Protein AF-A0A7K0CMA0-F1 (afdb_monomer_lite)

pLDDT: mean 78.62, std 13.95, range [35.88, 91.56]

Radius of gyration: 14.42 Å; chains: 1; bounding box: 30×35×42 Å

Foldseek 3Di:
DDDPPDDFPQCVVVPQPKFQAKKFFDDADPVFRKTKIKTADDDPDRPKIKIKIFGAWQDKDDPDRMFRMKTKHFDDPDPVVCVVGVDDPVCPVQWTWIWIDGPNDIMIIIGRTIGMDIDD

Sequence (120 aa):
MPVLNDGAESARSLLPLLVERPIRLWEYHVSHRTLVMRGRSGDDDPSAYVEVVFTDVLGMKLRSYSYSSLEIREANTGTEMADFVPVPERHRERYLNLVVSGDGAEGFVVCANVHLREGR

Secondary structure (DSSP, 8-state):
----------GGGGPSEEE-S-EEEEEEETTTTEEEEEEE--SS-SS-EEEEEEES--EEE-S-SEESSEEEEEPPS-HHHHHHS---HHHHTT-EEEEEEETTEEEEEEESEEEEEEE-

Organism: NCBI:txid2585196

Structure (mmCIF, N/CA/C/O backbone):
data_AF-A0A7K0CMA0-F1
#
_entry.id   AF-A0A7K0CMA0-F1
#
loop_
_atom_site.group_PDB
_atom_site.id
_atom_site.type_symbol
_atom_site.label_atom_id
_atom_site.label_alt_id
_atom_site.label_comp_id
_atom_site.label_asym_id
_atom_site.label_entity_id
_atom_site.label_seq_id
_atom_site.pdbx_PDB_ins_code
_atom_site.Cartn_x
_atom_site.Cartn_y
_atom_site.Cartn_z
_atom_site.occupancy
_atom_site.B_iso_or_equiv
_atom_site.auth_seq_id
_atom_site.auth_comp_id
_atom_site.auth_asym_id
_atom_site.auth_atom_id
_atom_site.pdbx_PDB_model_num
ATOM 1 N N . MET A 1 1 ? -14.260 -23.098 -9.554 1.00 38.62 1 MET A N 1
ATOM 2 C CA . MET A 1 1 ? -13.222 -23.194 -8.510 1.00 38.62 1 MET A CA 1
ATOM 3 C C . MET A 1 1 ? -11.868 -23.327 -9.194 1.00 38.62 1 MET A C 1
ATOM 5 O O . MET A 1 1 ? -11.563 -24.430 -9.629 1.00 38.62 1 MET A O 1
ATOM 9 N N . PRO A 1 2 ? -11.079 -22.256 -9.365 1.00 40.28 2 PRO A N 1
ATOM 10 C CA . PRO A 1 2 ? -9.649 -22.391 -9.577 1.00 40.28 2 PRO A CA 1
ATOM 11 C C . PRO A 1 2 ? -8.921 -22.232 -8.239 1.00 40.28 2 PRO A C 1
ATOM 13 O O . PRO A 1 2 ? -9.156 -21.289 -7.485 1.00 40.28 2 PRO A O 1
ATOM 16 N N . VAL A 1 3 ? -8.073 -23.209 -7.947 1.00 44.09 3 VAL A N 1
ATOM 17 C CA . VAL A 1 3 ? -7.139 -23.228 -6.825 1.00 44.09 3 VAL A CA 1
ATOM 18 C C . VAL A 1 3 ? -5.955 -22.347 -7.222 1.00 44.09 3 VAL A C 1
ATOM 20 O O . VAL A 1 3 ? -5.194 -22.722 -8.107 1.00 44.09 3 VAL A O 1
ATOM 23 N N . LEU A 1 4 ? -5.815 -21.173 -6.603 1.00 35.88 4 LEU A N 1
ATOM 24 C CA . LEU A 1 4 ? -4.584 -20.381 -6.657 1.00 35.88 4 LEU A CA 1
ATOM 25 C C . LEU A 1 4 ? -3.766 -20.734 -5.416 1.00 35.88 4 LEU A C 1
ATOM 27 O O . LEU A 1 4 ? -3.883 -20.094 -4.376 1.00 35.88 4 LEU A O 1
ATOM 31 N N . ASN A 1 5 ? -3.006 -21.820 -5.523 1.00 44.25 5 ASN A N 1
ATOM 32 C CA . ASN A 1 5 ? -1.912 -22.113 -4.612 1.00 44.25 5 ASN A CA 1
ATOM 33 C C . ASN A 1 5 ? -0.625 -21.729 -5.345 1.00 44.25 5 ASN A C 1
ATOM 35 O O . ASN A 1 5 ? -0.031 -22.561 -6.022 1.00 44.25 5 ASN A O 1
ATOM 39 N N . ASP A 1 6 ? -0.267 -20.454 -5.262 1.00 42.09 6 ASP A N 1
ATOM 40 C CA . ASP A 1 6 ? 1.002 -19.910 -5.741 1.00 42.09 6 ASP A CA 1
ATOM 41 C C . ASP A 1 6 ? 1.634 -19.192 -4.547 1.00 42.09 6 ASP A C 1
ATOM 43 O O . ASP A 1 6 ? 0.909 -18.552 -3.784 1.00 42.09 6 ASP A O 1
ATOM 47 N N . GLY A 1 7 ? 2.924 -19.424 -4.308 1.00 39.91 7 GLY A N 1
ATOM 48 C CA . GLY A 1 7 ? 3.641 -19.210 -3.047 1.00 39.91 7 GLY A CA 1
ATOM 49 C C . GLY A 1 7 ? 3.549 -17.805 -2.454 1.00 39.91 7 GLY A C 1
ATOM 50 O O . GLY A 1 7 ? 4.516 -17.054 -2.475 1.00 39.91 7 GLY A O 1
ATOM 51 N N . ALA A 1 8 ? 2.413 -17.472 -1.847 1.00 46.25 8 ALA A N 1
ATOM 52 C CA . ALA A 1 8 ? 2.253 -16.304 -1.007 1.00 46.25 8 ALA A CA 1
ATOM 53 C C . ALA A 1 8 ? 2.994 -16.565 0.310 1.00 46.25 8 ALA A C 1
ATOM 55 O O . ALA A 1 8 ? 2.381 -16.900 1.325 1.00 46.25 8 ALA A O 1
ATOM 56 N N . GLU A 1 9 ? 4.325 -16.439 0.301 1.00 49.72 9 GLU A N 1
ATOM 57 C CA . GLU A 1 9 ? 5.045 -16.124 1.531 1.00 49.72 9 GLU A CA 1
ATOM 58 C C . GLU A 1 9 ? 4.297 -14.952 2.170 1.00 49.72 9 GLU A C 1
ATOM 60 O O . GLU A 1 9 ? 4.108 -13.914 1.531 1.00 49.72 9 GLU A O 1
ATOM 65 N N . SER A 1 10 ? 3.761 -15.144 3.382 1.00 54.31 10 SER A N 1
ATOM 66 C CA . SER A 1 10 ? 3.091 -14.067 4.111 1.00 54.31 10 SER A CA 1
ATOM 67 C C . SER A 1 10 ? 4.051 -12.889 4.145 1.00 54.31 10 SER A C 1
ATOM 69 O O . SER A 1 10 ? 5.061 -12.947 4.840 1.00 54.31 10 SER A O 1
ATOM 71 N N . ALA A 1 11 ? 3.773 -11.826 3.388 1.00 59.12 11 ALA A N 1
ATOM 72 C CA . ALA A 1 11 ? 4.790 -10.814 3.125 1.00 59.12 11 ALA A CA 1
ATOM 73 C C . ALA A 1 11 ? 5.089 -9.933 4.328 1.00 59.12 11 ALA A C 1
ATOM 75 O O . ALA A 1 11 ? 5.917 -9.043 4.228 1.00 59.12 11 ALA A O 1
ATOM 76 N N . ARG A 1 12 ? 4.499 -10.238 5.486 1.00 63.19 12 ARG A N 1
ATOM 77 C CA . ARG A 1 12 ? 5.043 -9.844 6.780 1.00 63.19 12 ARG A CA 1
ATOM 78 C C . ARG A 1 12 ? 6.530 -10.210 6.912 1.00 63.19 12 ARG A C 1
ATOM 80 O O . ARG A 1 12 ? 7.296 -9.419 7.440 1.00 63.19 12 ARG A O 1
ATOM 87 N N . SER A 1 13 ? 6.948 -11.351 6.357 1.00 68.62 13 SER A N 1
ATOM 88 C CA . SER A 1 13 ? 8.356 -11.768 6.261 1.00 68.62 13 SER A CA 1
ATOM 89 C C . SER A 1 13 ? 9.177 -10.947 5.258 1.00 68.62 13 SER A C 1
ATOM 91 O O . SER A 1 13 ? 10.400 -10.942 5.334 1.00 68.62 13 SER A O 1
ATOM 93 N N . LEU A 1 14 ? 8.512 -10.278 4.310 1.00 72.50 14 LEU A N 1
ATOM 94 C CA . LEU A 1 14 ? 9.126 -9.443 3.272 1.00 72.50 14 LEU A CA 1
ATOM 95 C C . LEU A 1 14 ? 9.186 -7.965 3.678 1.00 72.50 14 LEU A C 1
ATOM 97 O O . LEU A 1 14 ? 9.605 -7.138 2.875 1.00 72.50 14 LEU A O 1
ATOM 101 N N . LEU A 1 15 ? 8.746 -7.617 4.892 1.00 81.56 15 LEU A N 1
ATOM 102 C CA . LEU A 1 15 ? 8.846 -6.258 5.411 1.00 81.56 15 LEU A CA 1
ATOM 103 C C . LEU A 1 15 ? 10.233 -6.033 6.049 1.00 81.56 15 LEU A C 1
ATOM 105 O O . LEU A 1 15 ? 10.678 -6.870 6.835 1.00 81.56 15 LEU A O 1
ATOM 109 N N . PRO A 1 16 ? 10.898 -4.894 5.784 1.00 86.06 16 PRO A N 1
ATOM 110 C CA . PRO A 1 16 ? 10.459 -3.819 4.895 1.00 86.06 16 PRO A CA 1
ATOM 111 C C . PRO A 1 16 ? 10.560 -4.214 3.412 1.00 86.06 16 PRO A C 1
ATOM 113 O O . PRO A 1 16 ? 11.586 -4.711 2.956 1.00 86.06 16 PRO A O 1
ATOM 116 N N . LEU A 1 17 ? 9.490 -3.954 2.661 1.00 87.81 17 LEU A N 1
ATOM 117 C CA . LEU A 1 17 ? 9.410 -4.222 1.230 1.00 87.81 17 LEU A CA 1
ATOM 118 C C . LEU A 1 17 ? 9.788 -2.950 0.472 1.00 87.81 17 LEU A C 1
ATOM 120 O O . LEU A 1 17 ? 9.081 -1.946 0.558 1.00 87.81 17 LEU A O 1
ATOM 124 N N . LEU A 1 18 ? 10.881 -3.008 -0.286 1.00 88.62 18 LEU A N 1
ATOM 125 C CA . LEU A 1 18 ? 11.360 -1.904 -1.112 1.00 88.62 18 LEU A CA 1
ATOM 126 C C . LEU A 1 18 ? 11.166 -2.220 -2.599 1.00 88.62 18 LEU A C 1
ATOM 128 O O . LEU A 1 18 ? 11.623 -3.243 -3.103 1.00 88.62 18 LEU A O 1
ATOM 132 N N . VAL A 1 19 ? 10.511 -1.307 -3.308 1.00 87.25 19 VAL A N 1
ATOM 133 C CA . VAL A 1 19 ? 10.306 -1.343 -4.755 1.00 87.25 19 VAL A CA 1
ATOM 134 C C . VAL A 1 19 ? 11.037 -0.145 -5.359 1.00 87.25 19 VAL A C 1
ATOM 136 O O . VAL A 1 19 ? 10.510 0.965 -5.420 1.00 87.25 19 VAL A O 1
ATOM 139 N N . GLU A 1 20 ? 12.270 -0.366 -5.816 1.00 87.00 20 GLU A N 1
ATOM 140 C CA . GLU A 1 20 ? 13.152 0.660 -6.408 1.00 87.00 20 GLU A CA 1
ATOM 141 C C . GLU A 1 20 ? 12.806 0.968 -7.875 1.00 87.00 20 GLU A C 1
ATOM 143 O O . GLU A 1 20 ? 13.674 1.077 -8.739 1.00 87.00 20 GLU A O 1
ATOM 148 N N . ARG A 1 21 ? 11.513 1.028 -8.196 1.00 85.94 21 ARG A N 1
ATOM 149 C CA . ARG A 1 21 ? 11.035 1.280 -9.556 1.00 85.94 21 ARG A CA 1
ATOM 150 C C . ARG A 1 21 ? 9.676 1.971 -9.551 1.00 85.94 21 ARG A C 1
ATOM 152 O O . ARG A 1 21 ? 8.927 1.802 -8.584 1.00 85.94 21 ARG A O 1
ATOM 159 N N . PRO A 1 22 ? 9.319 2.674 -10.644 1.00 87.44 22 PRO A N 1
ATOM 160 C CA . PRO A 1 22 ? 8.049 3.369 -10.728 1.00 87.44 22 PRO A CA 1
ATOM 161 C C . PRO A 1 22 ? 6.871 2.419 -10.521 1.00 87.44 22 PRO A C 1
ATOM 163 O O . PRO A 1 22 ? 6.700 1.435 -11.249 1.00 87.44 22 PRO A O 1
ATOM 166 N N . ILE A 1 23 ? 6.043 2.741 -9.536 1.00 88.94 23 ILE A N 1
ATOM 167 C CA . ILE A 1 23 ? 4.864 1.973 -9.161 1.00 88.94 23 ILE A CA 1
ATOM 168 C C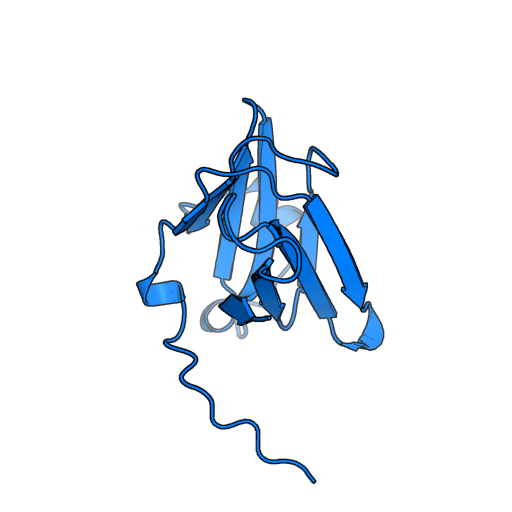 . ILE A 1 23 ? 3.698 2.927 -8.946 1.00 88.94 23 ILE A C 1
ATOM 170 O O . ILE A 1 23 ? 3.835 3.997 -8.358 1.00 88.94 23 ILE A O 1
ATOM 174 N N . ARG A 1 24 ? 2.525 2.566 -9.452 1.00 90.38 24 ARG A N 1
ATOM 175 C CA . ARG A 1 24 ? 1.319 3.383 -9.312 1.00 90.38 24 ARG A CA 1
ATOM 176 C C . ARG A 1 24 ? 0.196 2.591 -8.687 1.00 90.38 24 ARG A C 1
ATOM 178 O O . ARG A 1 24 ? 0.152 1.369 -8.803 1.00 90.38 24 ARG A O 1
ATOM 185 N N . LEU A 1 25 ? -0.747 3.296 -8.085 1.00 89.81 25 LEU A N 1
ATOM 186 C CA . LEU A 1 25 ? -2.050 2.738 -7.787 1.00 89.81 25 LEU A CA 1
ATOM 187 C C . LEU A 1 25 ? -2.669 2.230 -9.095 1.00 89.81 25 LEU A C 1
ATOM 189 O O . LEU A 1 25 ? -2.724 2.953 -10.091 1.00 89.81 25 LEU A O 1
ATOM 193 N N . TRP A 1 26 ? -3.065 0.963 -9.105 1.00 87.94 26 TRP A N 1
ATOM 194 C CA . TRP A 1 26 ? -3.630 0.313 -10.280 1.00 87.94 26 TRP A CA 1
ATOM 195 C C . TRP A 1 26 ? -5.120 0.081 -10.099 1.00 87.94 26 TRP A C 1
ATOM 197 O O . TRP A 1 26 ? -5.918 0.612 -10.865 1.00 87.94 26 TRP A O 1
ATOM 207 N N . GLU A 1 27 ? -5.495 -0.648 -9.050 1.00 86.62 27 GLU A N 1
ATOM 208 C CA . GLU A 1 27 ? -6.885 -1.004 -8.787 1.00 86.62 27 GLU A CA 1
AT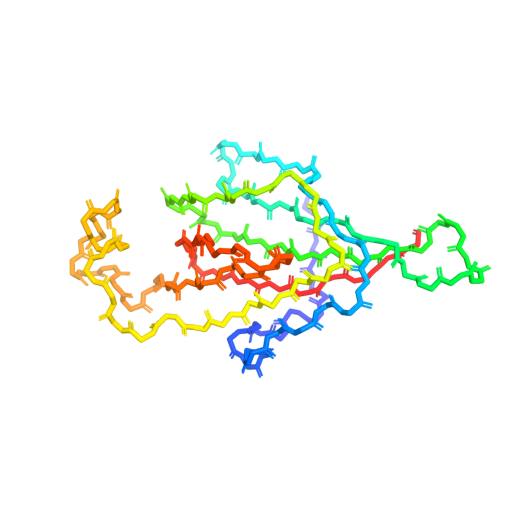OM 209 C C . GLU A 1 27 ? -7.195 -0.943 -7.291 1.00 86.62 27 GLU A C 1
ATOM 211 O O . GLU A 1 27 ? -6.362 -1.262 -6.438 1.00 86.62 27 GLU A O 1
ATOM 216 N N . TYR A 1 28 ? -8.425 -0.539 -6.975 1.00 83.56 28 TYR A N 1
ATOM 217 C CA . TYR A 1 28 ? -8.980 -0.628 -5.631 1.00 83.56 28 TYR A CA 1
ATOM 218 C C . TYR A 1 28 ? -10.386 -1.222 -5.694 1.00 83.56 28 TYR A C 1
ATOM 220 O O . TYR A 1 28 ? -11.324 -0.602 -6.196 1.00 83.56 28 TYR A O 1
ATOM 228 N N . HIS A 1 29 ? -10.538 -2.433 -5.164 1.00 83.38 29 HIS A N 1
ATOM 229 C CA . HIS A 1 29 ? -11.813 -3.137 -5.114 1.00 83.38 29 HIS A CA 1
ATOM 230 C C . HIS A 1 29 ? -12.427 -2.993 -3.728 1.00 83.38 29 HIS A C 1
ATOM 232 O O . HIS A 1 29 ? -12.046 -3.704 -2.801 1.00 83.38 29 HIS A O 1
ATOM 238 N N . VAL A 1 30 ? -13.430 -2.124 -3.596 1.00 74.69 30 VAL A N 1
ATOM 239 C CA . VAL A 1 30 ? -14.126 -1.876 -2.320 1.00 74.69 30 VAL A CA 1
ATOM 240 C C . VAL A 1 30 ? -14.795 -3.149 -1.786 1.00 74.69 30 VAL A C 1
ATOM 242 O O . VAL A 1 30 ? -14.638 -3.483 -0.614 1.00 74.69 30 VAL A O 1
ATOM 245 N N . SER A 1 31 ? -15.483 -3.906 -2.647 1.00 75.19 31 SER A N 1
ATOM 246 C CA . SER A 1 31 ? -16.198 -5.135 -2.260 1.00 75.19 31 SER A CA 1
ATOM 247 C C . SER A 1 31 ? -15.272 -6.264 -1.803 1.00 75.19 31 SER A C 1
ATOM 249 O O . SER A 1 31 ? -15.672 -7.091 -0.991 1.00 75.19 31 SER A O 1
ATOM 251 N N . HIS A 1 32 ? -14.034 -6.283 -2.303 1.00 70.81 32 HIS A N 1
ATOM 252 C CA . HIS A 1 32 ? -13.018 -7.279 -1.954 1.00 70.81 32 HIS A CA 1
ATOM 253 C C . HIS A 1 32 ? -11.949 -6.723 -1.016 1.00 70.81 32 HIS A C 1
ATOM 255 O O . HIS A 1 32 ? -10.994 -7.431 -0.700 1.00 70.81 32 HIS A O 1
ATOM 261 N N . ARG A 1 33 ? -12.080 -5.453 -0.606 1.00 86.88 33 ARG A N 1
ATOM 262 C CA . ARG A 1 33 ? -11.109 -4.731 0.221 1.00 86.88 33 ARG A CA 1
ATOM 263 C C . ARG A 1 33 ? -9.675 -4.972 -0.242 1.00 86.88 33 ARG A C 1
ATOM 265 O O . ARG A 1 33 ? -8.804 -5.325 0.546 1.00 86.88 33 ARG A O 1
ATOM 272 N N . THR A 1 34 ? -9.461 -4.883 -1.549 1.00 90.19 34 THR A N 1
ATOM 273 C CA . THR A 1 34 ? -8.175 -5.209 -2.165 1.00 90.19 34 THR A CA 1
ATOM 274 C C . THR A 1 34 ? -7.613 -3.965 -2.824 1.00 90.19 34 THR A C 1
ATOM 276 O O . THR A 1 34 ? -8.308 -3.314 -3.605 1.00 90.19 34 THR A O 1
ATOM 279 N N . LEU A 1 35 ? -6.367 -3.643 -2.499 1.00 90.75 35 LEU A N 1
ATOM 280 C CA . LEU A 1 35 ? -5.602 -2.552 -3.089 1.00 90.75 35 LEU A CA 1
ATOM 281 C C . LEU A 1 35 ? -4.450 -3.155 -3.884 1.00 90.75 35 LEU A C 1
ATOM 283 O O . LEU A 1 35 ? -3.703 -3.969 -3.347 1.00 90.75 35 LEU A O 1
ATOM 287 N N . VAL A 1 36 ? -4.300 -2.750 -5.140 1.00 91.50 36 VAL A N 1
ATOM 288 C CA . VAL A 1 36 ? -3.214 -3.205 -6.007 1.00 91.50 36 VAL A CA 1
ATOM 289 C C . VAL A 1 36 ? -2.414 -1.999 -6.459 1.00 91.50 36 VAL A C 1
ATOM 291 O O . VAL A 1 36 ? -2.946 -1.074 -7.077 1.00 91.50 36 VAL A O 1
ATOM 294 N N . MET A 1 37 ? -1.120 -2.025 -6.170 1.00 91.50 37 MET A N 1
ATOM 295 C CA . MET A 1 37 ? -0.149 -1.108 -6.750 1.00 91.50 37 MET A CA 1
ATOM 296 C C . MET A 1 37 ? 0.661 -1.874 -7.787 1.00 91.50 37 MET A C 1
ATOM 298 O O . MET A 1 37 ? 1.109 -2.975 -7.499 1.00 91.50 37 MET A O 1
ATOM 302 N N . ARG A 1 38 ? 0.838 -1.320 -8.987 1.00 91.44 38 ARG A N 1
ATOM 303 C CA . ARG A 1 38 ? 1.493 -1.994 -10.112 1.00 91.44 38 ARG A CA 1
ATOM 304 C C . ARG A 1 38 ? 2.611 -1.148 -10.695 1.00 91.44 38 ARG A C 1
ATOM 306 O O . ARG A 1 38 ? 2.424 0.035 -10.986 1.00 91.44 38 ARG A O 1
ATOM 313 N N . GLY A 1 39 ? 3.768 -1.770 -10.850 1.00 88.00 39 GLY A N 1
ATOM 314 C CA . GLY A 1 39 ? 4.947 -1.243 -11.517 1.00 88.00 39 GLY A CA 1
ATOM 315 C C . GLY A 1 39 ? 5.363 -2.170 -12.652 1.00 88.00 39 GLY A C 1
ATOM 316 O O . GLY A 1 39 ? 4.854 -3.285 -12.792 1.00 88.00 39 GLY A O 1
ATOM 317 N N . ARG A 1 40 ? 6.290 -1.710 -13.484 1.00 83.12 40 ARG A N 1
ATOM 318 C CA . ARG A 1 40 ? 6.869 -2.532 -14.552 1.00 83.12 40 ARG A CA 1
ATOM 319 C C . ARG A 1 40 ? 7.989 -3.406 -13.985 1.00 83.12 40 ARG A C 1
ATOM 321 O O . ARG A 1 40 ? 8.718 -2.945 -13.107 1.00 83.12 40 ARG A O 1
ATOM 328 N N . SER A 1 41 ? 8.134 -4.645 -14.457 1.00 74.00 41 SER A N 1
ATOM 329 C CA . SER A 1 41 ? 9.271 -5.491 -14.075 1.00 74.00 41 SER A CA 1
ATOM 330 C C . SER A 1 41 ? 10.35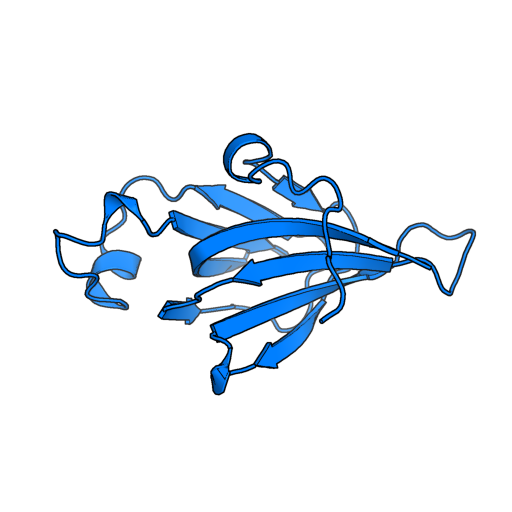2 -5.450 -15.157 1.00 74.00 41 SER A C 1
ATOM 332 O O . SER A 1 41 ? 10.237 -6.110 -16.180 1.00 74.00 41 SER A O 1
ATOM 334 N N . GLY A 1 42 ? 11.384 -4.628 -14.938 1.00 65.25 42 GLY A N 1
ATOM 335 C CA . GLY A 1 42 ? 12.543 -4.502 -15.832 1.00 65.25 42 GLY A CA 1
ATOM 336 C C . GLY A 1 42 ? 12.291 -3.758 -17.154 1.00 65.25 42 GLY A C 1
ATOM 337 O O . GLY A 1 42 ? 11.157 -3.444 -17.523 1.00 65.25 42 GLY A O 1
ATOM 338 N N . ASP A 1 43 ? 13.382 -3.452 -17.861 1.00 64.94 43 ASP A N 1
ATOM 339 C CA . ASP A 1 43 ? 13.360 -2.774 -19.166 1.00 64.94 43 ASP A CA 1
ATOM 340 C C . ASP A 1 43 ? 13.144 -3.749 -20.3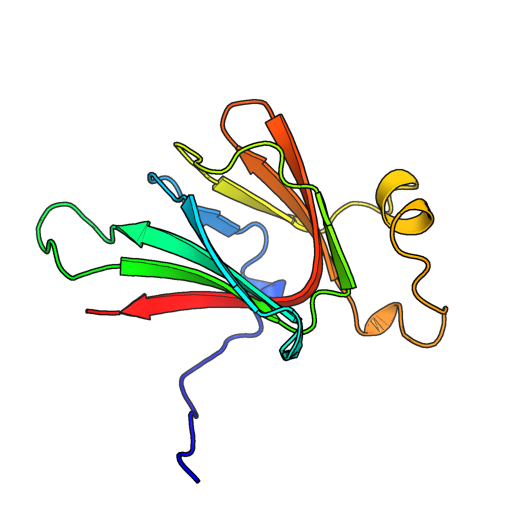39 1.00 64.94 43 ASP A C 1
ATOM 342 O O . ASP A 1 43 ? 12.510 -3.381 -21.331 1.00 64.94 43 ASP A O 1
ATOM 346 N N . ASP A 1 44 ? 13.592 -5.003 -20.204 1.00 69.62 44 ASP A N 1
ATOM 347 C CA . ASP A 1 44 ? 13.648 -5.992 -21.292 1.00 69.62 44 ASP A CA 1
ATOM 348 C C . ASP A 1 44 ? 12.286 -6.545 -21.742 1.00 69.62 44 ASP A C 1
ATOM 350 O O . ASP A 1 44 ? 12.149 -6.981 -22.885 1.00 69.62 44 ASP A O 1
ATOM 354 N N . ASP A 1 45 ? 11.262 -6.514 -20.884 1.00 73.62 45 ASP A N 1
ATOM 355 C CA . ASP A 1 45 ? 9.937 -7.049 -21.203 1.00 73.62 45 ASP A CA 1
ATOM 356 C C . ASP A 1 45 ? 8.841 -6.010 -20.883 1.00 73.62 45 ASP A C 1
ATOM 358 O O . ASP A 1 45 ? 8.674 -5.596 -19.735 1.00 73.62 45 ASP A O 1
ATOM 362 N N . PRO A 1 46 ? 8.102 -5.506 -21.890 1.00 69.12 46 PRO A N 1
ATOM 363 C CA . PRO A 1 46 ? 7.053 -4.508 -21.674 1.00 69.12 46 PRO A CA 1
ATOM 364 C C . PRO A 1 46 ? 5.773 -5.085 -21.060 1.00 69.12 46 PRO A C 1
ATOM 366 O O . PRO A 1 46 ? 4.954 -4.318 -20.554 1.00 69.12 46 PRO A O 1
ATOM 369 N N . SER A 1 47 ? 5.594 -6.406 -21.111 1.00 76.31 47 SER A N 1
ATOM 370 C CA . SER A 1 47 ? 4.476 -7.115 -20.486 1.00 76.31 47 SER A CA 1
ATOM 371 C C . SER A 1 47 ? 4.747 -7.459 -19.024 1.00 76.31 47 SER A C 1
ATOM 373 O O . SER A 1 47 ? 3.801 -7.567 -18.252 1.00 76.31 47 SER A O 1
ATOM 375 N N . ALA A 1 48 ? 6.011 -7.568 -18.618 1.00 83.69 48 ALA A N 1
ATOM 376 C CA . ALA A 1 48 ? 6.386 -7.940 -17.269 1.00 83.69 48 ALA A CA 1
ATOM 377 C C . ALA A 1 48 ? 6.022 -6.847 -16.259 1.00 83.69 48 ALA A C 1
ATOM 379 O O . ALA A 1 48 ? 6.303 -5.655 -16.433 1.00 83.69 48 ALA A O 1
ATOM 380 N N . TYR A 1 49 ? 5.402 -7.260 -15.160 1.00 87.25 49 TYR A N 1
ATOM 381 C CA . TYR A 1 49 ? 4.919 -6.360 -14.123 1.00 87.25 49 TYR A CA 1
ATOM 382 C C . TYR A 1 49 ? 5.208 -6.899 -12.730 1.00 87.25 49 TYR A C 1
ATOM 384 O O . TYR A 1 49 ? 5.296 -8.105 -12.512 1.00 87.25 49 TYR A O 1
ATOM 392 N N . VAL A 1 50 ? 5.309 -5.969 -11.787 1.00 88.50 50 VAL A N 1
ATOM 393 C CA . VAL A 1 50 ? 5.344 -6.245 -10.356 1.00 88.50 50 VAL A CA 1
ATOM 394 C C . VAL A 1 50 ? 4.135 -5.590 -9.710 1.00 88.50 50 VAL A C 1
ATOM 396 O O . VAL A 1 50 ? 3.796 -4.444 -10.008 1.00 88.50 50 VAL A O 1
ATOM 399 N N . GLU A 1 51 ? 3.463 -6.319 -8.840 1.00 91.56 51 GLU A N 1
ATOM 400 C CA . GLU A 1 51 ? 2.299 -5.867 -8.106 1.00 91.56 51 GLU A CA 1
ATOM 401 C C . GLU A 1 51 ? 2.518 -6.027 -6.614 1.00 91.56 51 GLU A C 1
ATOM 403 O O . GLU A 1 51 ? 2.915 -7.085 -6.138 1.00 91.56 51 GLU A O 1
ATOM 408 N N . VAL A 1 52 ? 2.194 -4.978 -5.873 1.00 90.69 52 VAL A N 1
ATOM 409 C CA . VAL A 1 52 ? 2.011 -5.047 -4.432 1.00 90.69 52 VAL A CA 1
ATOM 410 C C . VAL A 1 52 ? 0.516 -5.114 -4.171 1.00 90.69 52 VAL A C 1
ATOM 412 O O . VAL A 1 52 ? -0.226 -4.184 -4.498 1.00 90.69 52 VAL A O 1
ATOM 415 N N . VAL A 1 53 ? 0.074 -6.221 -3.587 1.00 91.12 53 VAL A N 1
ATOM 416 C CA . VAL A 1 53 ? -1.336 -6.503 -3.334 1.00 91.12 53 VAL A CA 1
ATOM 417 C C . VAL A 1 53 ? -1.591 -6.486 -1.834 1.00 91.12 53 VAL A C 1
ATOM 419 O O . VAL A 1 53 ? -1.029 -7.285 -1.086 1.00 91.12 53 VAL A O 1
ATOM 422 N N . PHE A 1 54 ? -2.482 -5.603 -1.394 1.00 91.19 54 PHE A N 1
ATOM 423 C CA . PHE A 1 54 ? -2.982 -5.550 -0.024 1.00 91.19 54 PHE A CA 1
ATOM 424 C C . PHE A 1 54 ? -4.390 -6.138 0.013 1.00 91.19 54 PHE A C 1
ATOM 426 O O . PHE A 1 54 ? -5.238 -5.781 -0.806 1.00 91.19 54 PHE A O 1
ATOM 433 N N . THR A 1 55 ? -4.655 -7.018 0.974 1.00 90.19 55 THR A N 1
ATOM 434 C CA . THR A 1 55 ? -5.920 -7.763 1.089 1.00 90.19 55 THR A CA 1
ATOM 435 C C . THR A 1 55 ? -6.594 -7.521 2.434 1.00 90.19 55 THR A C 1
ATOM 437 O O . THR A 1 55 ? -5.925 -7.339 3.453 1.00 90.19 55 THR A O 1
ATOM 440 N N . ASP A 1 56 ? -7.931 -7.514 2.431 1.00 88.25 56 ASP A N 1
ATOM 441 C CA . ASP A 1 56 ? -8.762 -7.115 3.578 1.00 88.25 56 ASP A CA 1
ATOM 442 C C . ASP A 1 56 ? -8.345 -5.737 4.129 1.00 88.25 56 ASP A C 1
ATOM 444 O O . ASP A 1 56 ? -8.103 -5.547 5.318 1.00 88.25 56 ASP A O 1
ATOM 448 N N . VAL A 1 57 ? -8.189 -4.769 3.225 1.00 88.38 57 VAL A N 1
ATOM 449 C CA . VAL A 1 57 ? -7.907 -3.368 3.541 1.00 88.38 57 VAL A CA 1
ATOM 450 C C . VAL A 1 57 ? -9.093 -2.762 4.293 1.00 88.38 57 VAL A C 1
ATOM 452 O O . VAL A 1 57 ? -10.206 -2.672 3.772 1.00 88.38 57 VAL A O 1
ATOM 455 N N . LEU A 1 58 ? -8.849 -2.319 5.524 1.00 86.00 58 LEU A N 1
ATOM 456 C CA . LEU A 1 58 ? -9.832 -1.614 6.346 1.00 86.00 58 LEU A CA 1
ATOM 457 C C . LEU A 1 58 ? -9.809 -0.106 6.119 1.00 86.00 58 LEU A C 1
ATOM 459 O O . LEU A 1 58 ? -10.840 0.552 6.226 1.00 86.00 58 LEU A O 1
ATOM 463 N N . GLY A 1 59 ? -8.637 0.437 5.807 1.00 85.38 59 GLY A N 1
ATOM 464 C CA . GLY A 1 59 ? -8.467 1.851 5.532 1.00 85.38 59 GLY A CA 1
ATOM 465 C C . GLY A 1 59 ? -7.092 2.142 4.963 1.00 85.38 59 GLY A C 1
ATOM 466 O O . GLY A 1 59 ? -6.136 1.397 5.175 1.00 85.38 59 GLY A O 1
ATOM 467 N N . MET A 1 60 ? -7.006 3.231 4.213 1.00 88.44 60 MET A N 1
ATOM 468 C CA . MET A 1 60 ? -5.768 3.685 3.603 1.00 88.44 60 MET A CA 1
ATOM 469 C C . MET A 1 60 ? -5.765 5.200 3.470 1.00 88.44 60 MET A C 1
ATOM 471 O O . MET A 1 60 ? -6.814 5.831 3.323 1.00 88.44 60 MET A O 1
ATOM 475 N N . LYS A 1 61 ? -4.565 5.762 3.449 1.00 88.75 61 LYS A N 1
ATOM 476 C CA . LYS A 1 61 ? -4.295 7.151 3.106 1.00 88.75 61 LYS A CA 1
ATOM 477 C C . LYS A 1 61 ? -3.018 7.173 2.287 1.00 88.75 61 LYS A C 1
ATOM 479 O O . LYS A 1 61 ? -1.924 7.158 2.838 1.00 88.75 61 LYS A O 1
ATOM 484 N N . LEU A 1 62 ? -3.163 7.184 0.969 1.00 86.69 62 LEU A N 1
ATOM 485 C CA . LEU A 1 62 ? -2.036 7.338 0.054 1.00 86.69 62 LEU A CA 1
ATOM 486 C C . LEU A 1 62 ? -1.798 8.825 -0.208 1.00 86.69 62 LEU A C 1
ATOM 488 O O . LEU A 1 62 ? -2.744 9.612 -0.271 1.00 86.69 62 LEU A O 1
ATOM 492 N N . ARG A 1 63 ? -0.530 9.218 -0.334 1.00 87.12 63 ARG A N 1
ATOM 493 C CA . ARG A 1 63 ? -0.149 10.609 -0.629 1.00 87.12 63 ARG A CA 1
ATOM 494 C C . ARG A 1 63 ? -0.073 10.895 -2.120 1.00 87.12 63 ARG A C 1
ATOM 496 O O . ARG A 1 63 ? -0.346 12.022 -2.518 1.00 87.12 63 ARG A O 1
ATOM 503 N N . SER A 1 64 ? 0.232 9.873 -2.913 1.00 85.50 64 SER A N 1
ATOM 504 C CA . SER A 1 64 ? 0.377 9.980 -4.359 1.00 85.50 64 SER A CA 1
ATOM 505 C C . SER A 1 64 ? -0.293 8.803 -5.059 1.00 85.50 64 SER A C 1
ATOM 507 O O . SER A 1 64 ? -0.402 7.706 -4.515 1.00 85.50 64 SER A O 1
ATOM 509 N N . TYR A 1 65 ? -0.744 9.042 -6.290 1.00 84.88 65 TYR A N 1
ATOM 510 C CA . TYR A 1 65 ? -1.236 7.988 -7.181 1.00 84.88 65 TYR A CA 1
ATOM 511 C C . TYR A 1 65 ? -0.085 7.204 -7.832 1.00 84.88 65 TYR A C 1
ATOM 513 O O . TYR A 1 65 ? -0.244 6.044 -8.196 1.00 84.88 65 TYR A O 1
ATOM 521 N N . SER A 1 66 ? 1.081 7.828 -7.974 1.00 87.19 66 SER A N 1
ATOM 522 C CA . SER A 1 66 ? 2.289 7.263 -8.573 1.00 87.19 66 SER A CA 1
ATOM 523 C C . SER A 1 66 ? 3.492 7.581 -7.704 1.00 87.19 66 SER A C 1
ATOM 525 O O . SER A 1 66 ? 3.582 8.697 -7.194 1.00 87.19 66 SER A O 1
ATOM 527 N N . TYR A 1 67 ? 4.396 6.617 -7.592 1.00 88.19 67 TYR A N 1
ATOM 528 C CA . TYR A 1 67 ? 5.617 6.691 -6.811 1.00 88.19 67 TYR A CA 1
ATOM 529 C C . TYR A 1 67 ? 6.817 6.328 -7.688 1.00 88.19 67 TYR A C 1
ATOM 531 O O . TYR A 1 67 ? 6.741 5.343 -8.426 1.00 88.19 67 TYR A O 1
ATOM 539 N N . SER A 1 68 ? 7.913 7.087 -7.624 1.00 87.62 68 SER A N 1
ATOM 540 C CA . SER A 1 68 ? 9.155 6.741 -8.348 1.00 87.62 68 SER A CA 1
ATOM 541 C C . SER A 1 68 ? 9.850 5.528 -7.727 1.00 87.62 68 SER A C 1
ATOM 543 O O . SER A 1 68 ? 10.438 4.711 -8.433 1.00 87.62 68 SER A O 1
ATOM 545 N N . SER A 1 69 ? 9.742 5.411 -6.406 1.00 87.69 69 SER A N 1
ATOM 546 C CA . SER A 1 69 ? 10.105 4.252 -5.600 1.00 87.69 69 SER A CA 1
ATOM 547 C C . SER A 1 69 ? 9.150 4.154 -4.413 1.00 87.69 69 SER A C 1
ATOM 549 O O . SER A 1 69 ? 8.602 5.163 -3.958 1.00 87.69 69 SER A O 1
ATOM 551 N N . LEU A 1 70 ? 8.922 2.936 -3.929 1.00 89.44 70 LEU A N 1
ATOM 552 C CA . LEU A 1 70 ? 7.973 2.666 -2.855 1.00 89.44 70 LEU A CA 1
ATOM 553 C C . LEU A 1 70 ? 8.627 1.824 -1.770 1.00 89.44 70 LEU A C 1
ATOM 555 O O . LEU A 1 70 ? 9.147 0.749 -2.048 1.00 89.44 70 LEU A O 1
ATOM 559 N N . GLU A 1 71 ? 8.549 2.292 -0.536 1.00 91.06 71 GLU A N 1
ATOM 560 C CA . GLU A 1 71 ? 8.916 1.540 0.655 1.00 91.06 71 GLU A CA 1
ATOM 561 C C . GLU A 1 71 ? 7.655 1.236 1.465 1.00 91.06 71 GLU A C 1
ATOM 563 O O . GLU A 1 71 ? 6.823 2.113 1.714 1.00 91.06 71 GLU A O 1
ATOM 568 N N .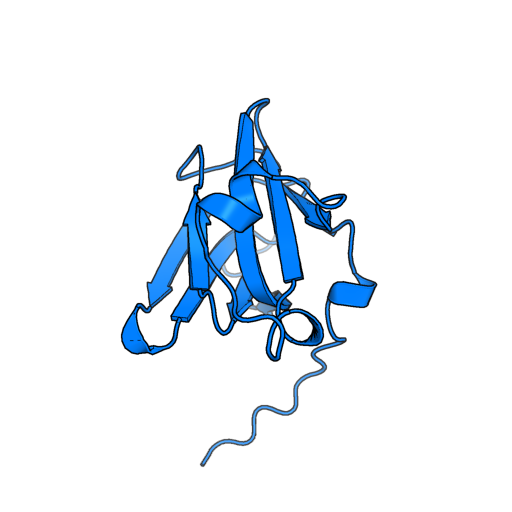 ILE A 1 72 ? 7.513 -0.019 1.883 1.00 90.81 72 ILE A N 1
ATOM 569 C CA . ILE A 1 72 ? 6.429 -0.479 2.743 1.00 90.81 72 ILE A CA 1
ATOM 570 C C . ILE A 1 72 ? 7.038 -1.107 3.985 1.00 90.81 72 ILE A C 1
ATOM 572 O O . ILE A 1 72 ? 7.840 -2.035 3.903 1.00 90.81 72 ILE A O 1
ATOM 576 N N . ARG A 1 73 ? 6.625 -0.627 5.153 1.00 90.50 73 ARG A N 1
ATOM 577 C CA . ARG A 1 73 ? 7.148 -1.076 6.449 1.00 90.50 73 ARG A CA 1
ATOM 578 C C . ARG A 1 73 ? 6.036 -1.197 7.477 1.00 90.50 73 ARG A C 1
ATOM 580 O O . ARG A 1 73 ? 5.047 -0.471 7.392 1.00 90.50 73 ARG A O 1
ATOM 587 N N . GLU A 1 74 ? 6.195 -2.088 8.456 1.00 88.25 74 GLU A N 1
ATOM 588 C CA . GLU A 1 74 ? 5.291 -2.091 9.612 1.00 88.25 74 GLU A CA 1
ATOM 589 C C . GLU A 1 74 ? 5.425 -0.759 10.360 1.00 88.25 74 GLU A C 1
ATOM 591 O O . GLU A 1 74 ? 6.527 -0.273 10.628 1.00 88.25 74 GLU A O 1
ATOM 596 N N . ALA A 1 75 ? 4.289 -0.147 10.675 1.00 83.00 75 ALA A N 1
ATOM 597 C CA . ALA A 1 75 ? 4.245 1.041 11.501 1.00 83.00 75 ALA A CA 1
ATOM 598 C C . ALA A 1 75 ? 4.578 0.661 12.947 1.00 83.00 75 ALA A C 1
ATOM 600 O O . ALA A 1 75 ? 3.917 -0.192 13.543 1.00 83.00 75 ALA A O 1
ATOM 601 N N . ASN A 1 76 ? 5.543 1.357 13.546 1.00 70.00 76 ASN A N 1
ATOM 602 C CA . ASN A 1 76 ? 5.669 1.375 15.000 1.00 70.00 76 ASN A CA 1
ATOM 603 C C . ASN A 1 76 ? 4.406 2.034 15.556 1.00 70.00 76 ASN A C 1
ATOM 605 O O . ASN A 1 76 ? 4.076 3.131 15.113 1.00 70.00 76 ASN A O 1
ATOM 609 N N . THR A 1 77 ? 3.699 1.352 16.464 1.00 60.44 77 THR A N 1
ATOM 610 C CA . THR A 1 77 ? 2.379 1.700 17.023 1.00 60.44 77 THR A CA 1
ATOM 611 C C . THR A 1 77 ? 2.092 3.208 17.016 1.00 60.44 77 THR A C 1
ATOM 613 O O . THR A 1 77 ? 2.454 3.928 17.944 1.00 60.44 77 THR A O 1
ATOM 616 N N . GLY A 1 78 ? 1.471 3.688 15.935 1.00 57.59 78 GLY A N 1
ATOM 617 C CA . GLY A 1 78 ? 1.234 5.107 15.682 1.00 57.59 78 GLY A CA 1
ATOM 618 C C . GLY A 1 78 ? -0.234 5.458 15.882 1.00 57.59 78 GLY A C 1
ATOM 619 O O . GLY A 1 78 ? -1.119 4.791 15.344 1.00 57.59 78 GLY A O 1
ATOM 620 N N . THR A 1 79 ? -0.495 6.517 16.644 1.00 56.91 79 THR A N 1
ATOM 621 C CA . THR A 1 79 ? -1.840 7.004 16.989 1.00 56.91 79 THR A CA 1
ATOM 622 C C . THR A 1 79 ? -2.673 7.406 15.768 1.00 56.91 79 THR A C 1
ATOM 624 O O . THR A 1 79 ? -3.853 7.087 15.734 1.00 56.91 79 THR A O 1
ATOM 627 N N . GLU A 1 80 ? -2.078 7.995 14.718 1.00 66.88 80 GLU A N 1
ATOM 628 C CA . GLU A 1 80 ? -2.836 8.438 13.527 1.00 66.88 80 GLU A CA 1
ATOM 629 C C . GLU A 1 80 ? -3.575 7.280 12.828 1.00 66.88 80 GLU A C 1
ATOM 631 O O . GLU A 1 80 ? -4.721 7.435 12.410 1.00 66.88 80 GLU A O 1
ATOM 636 N N . MET A 1 81 ? -2.956 6.100 12.732 1.00 70.12 81 MET A N 1
ATOM 637 C CA . MET A 1 81 ? -3.572 4.937 12.077 1.00 70.12 81 MET A CA 1
ATOM 638 C C . MET A 1 81 ? -4.677 4.317 12.936 1.00 70.12 81 MET A C 1
ATOM 640 O O . MET A 1 81 ? -5.709 3.898 12.409 1.00 70.12 81 MET A O 1
ATOM 644 N N . ALA A 1 82 ? -4.466 4.288 14.255 1.00 66.06 82 ALA A N 1
ATOM 645 C CA . ALA A 1 82 ? -5.427 3.763 15.220 1.00 66.06 82 ALA A CA 1
ATOM 646 C C . ALA A 1 82 ? -6.681 4.647 15.340 1.00 66.06 82 ALA A C 1
ATOM 648 O O . ALA A 1 82 ? -7.781 4.116 15.492 1.00 66.06 82 ALA A O 1
ATOM 649 N N . ASP A 1 83 ? -6.527 5.970 15.231 1.00 66.62 83 ASP A N 1
ATOM 650 C CA . ASP A 1 83 ? -7.640 6.924 15.174 1.00 66.62 83 ASP A CA 1
ATOM 651 C C . ASP A 1 83 ? -8.396 6.851 13.838 1.00 66.62 83 ASP A C 1
ATOM 653 O O . ASP A 1 83 ? -9.622 6.957 13.808 1.00 66.62 83 ASP A O 1
ATOM 657 N N . PHE A 1 84 ? -7.689 6.645 12.719 1.00 70.00 84 PHE A N 1
ATOM 658 C CA . PHE A 1 84 ? -8.311 6.613 11.392 1.00 70.00 84 PHE A CA 1
ATOM 659 C C . PHE A 1 84 ? -9.103 5.327 11.129 1.00 70.00 84 PHE A C 1
ATOM 661 O O . PHE A 1 84 ? -10.165 5.362 10.505 1.00 70.00 84 PHE A O 1
ATOM 668 N N . VAL A 1 85 ? -8.595 4.185 11.598 1.00 72.19 85 VAL A N 1
ATOM 669 C CA . VAL A 1 85 ? -9.269 2.890 11.492 1.00 72.19 85 VAL A CA 1
ATOM 670 C C . VAL A 1 85 ? -9.418 2.309 12.895 1.00 72.19 85 VAL A C 1
ATOM 672 O O . VAL A 1 85 ? -8.496 1.646 13.377 1.00 72.19 85 VAL A O 1
ATOM 675 N N . PRO A 1 86 ? -10.574 2.492 13.560 1.00 67.62 86 PRO A N 1
ATOM 676 C CA . PRO A 1 86 ? -10.818 1.889 14.862 1.00 67.62 86 PRO A CA 1
ATOM 677 C C . PRO A 1 86 ? -10.993 0.373 14.703 1.00 67.62 86 PRO A C 1
ATOM 679 O O . PRO A 1 86 ? -12.104 -0.146 14.591 1.00 67.62 86 PRO A O 1
ATOM 682 N N . VAL A 1 87 ? -9.878 -0.358 14.664 1.00 67.75 87 VAL A N 1
ATOM 683 C CA . VAL A 1 87 ? -9.872 -1.822 14.647 1.00 67.75 87 VAL A CA 1
ATOM 684 C C . VAL A 1 87 ? -10.219 -2.312 16.058 1.00 67.75 87 VAL A C 1
ATOM 686 O O . VAL A 1 87 ? -9.473 -2.017 17.001 1.00 67.75 87 VAL A O 1
ATOM 689 N N . PRO A 1 88 ? -11.322 -3.069 16.241 1.00 67.88 88 PRO A N 1
ATOM 690 C CA . PRO A 1 88 ? -11.666 -3.642 17.539 1.00 67.88 88 PRO A CA 1
ATOM 691 C C . PRO A 1 88 ? -10.505 -4.477 18.085 1.00 67.88 88 PRO A C 1
ATOM 693 O O . PRO A 1 88 ? -9.879 -5.206 17.318 1.00 67.88 88 PRO A O 1
ATOM 696 N N . GLU A 1 89 ? -10.252 -4.433 19.398 1.00 68.94 89 GLU A N 1
ATOM 697 C CA . GLU A 1 89 ? -9.124 -5.143 20.035 1.00 68.94 89 GLU A CA 1
ATOM 698 C C . GLU A 1 89 ? -9.013 -6.610 19.611 1.00 68.94 89 GLU A C 1
ATOM 700 O O . GLU A 1 89 ? -7.943 -7.052 19.206 1.00 68.94 89 GLU A O 1
ATOM 705 N N . ARG A 1 90 ? -10.151 -7.313 19.558 1.00 69.56 90 ARG A N 1
ATOM 706 C CA . ARG A 1 90 ? -10.276 -8.712 19.103 1.00 69.56 90 ARG A CA 1
ATOM 707 C C . ARG A 1 90 ? -9.781 -8.998 17.676 1.00 69.56 90 ARG A C 1
ATOM 709 O O . ARG A 1 90 ? -9.736 -10.151 17.264 1.00 69.56 90 ARG A O 1
ATOM 716 N N . HIS A 1 91 ? -9.513 -7.966 16.882 1.00 70.12 91 HIS A N 1
ATOM 717 C CA . HIS A 1 91 ? -9.046 -8.081 15.505 1.00 70.12 91 HIS A CA 1
ATOM 718 C C . HIS A 1 91 ? -7.682 -7.423 15.283 1.00 70.12 91 HIS A C 1
ATOM 720 O O . HIS A 1 91 ? -7.145 -7.556 14.189 1.00 70.12 91 HIS A O 1
ATOM 726 N N . ARG A 1 92 ? -7.091 -6.756 16.284 1.00 70.31 92 ARG A N 1
ATOM 727 C CA . ARG A 1 92 ? -5.802 -6.063 16.120 1.00 70.31 92 ARG A CA 1
ATOM 728 C C . ARG A 1 92 ? -4.675 -7.003 15.701 1.00 70.31 92 ARG A C 1
ATOM 730 O O . ARG A 1 92 ? -3.871 -6.625 14.867 1.00 70.31 92 ARG A O 1
ATOM 737 N N . GLU A 1 93 ? -4.665 -8.236 16.200 1.00 73.25 93 GLU A N 1
ATOM 738 C CA . GLU A 1 93 ? -3.654 -9.240 15.830 1.00 73.25 93 GLU A CA 1
ATOM 739 C C . GLU A 1 93 ? -3.772 -9.713 14.373 1.00 73.25 93 GLU A C 1
ATOM 741 O O . GLU A 1 93 ? -2.813 -10.239 13.812 1.00 73.25 93 GLU A O 1
ATOM 746 N N . ARG A 1 94 ? -4.942 -9.520 13.750 1.00 80.56 94 ARG A N 1
ATOM 747 C CA . ARG A 1 94 ? -5.209 -9.928 12.366 1.00 80.56 94 ARG A CA 1
ATOM 748 C C . ARG A 1 94 ? -4.788 -8.874 11.342 1.00 80.56 94 ARG A C 1
ATOM 750 O O . ARG A 1 94 ? -4.558 -9.237 10.194 1.00 80.56 94 ARG A O 1
ATOM 757 N N . TYR A 1 95 ? -4.735 -7.598 11.719 1.00 82.56 95 TYR A N 1
ATOM 758 C CA . TYR A 1 95 ? -4.460 -6.504 10.789 1.00 82.56 95 TYR A CA 1
ATOM 759 C C . TYR A 1 95 ? -3.068 -5.918 11.011 1.00 82.56 95 TYR A C 1
ATOM 761 O O . TYR A 1 95 ? -2.637 -5.681 12.135 1.00 82.56 95 TYR A O 1
ATOM 769 N N . LEU A 1 96 ? -2.384 -5.659 9.904 1.00 84.44 96 LEU A N 1
ATOM 770 C CA . LEU A 1 96 ? -1.099 -4.991 9.840 1.00 84.44 96 LEU A CA 1
ATOM 771 C C . LEU A 1 96 ? -1.321 -3.503 9.597 1.00 84.44 96 LEU A C 1
ATOM 773 O O . LEU A 1 96 ? -2.088 -3.108 8.717 1.00 84.44 96 LEU A O 1
ATOM 777 N N . ASN A 1 97 ? -0.603 -2.692 10.364 1.00 87.19 97 ASN A N 1
ATOM 778 C CA . ASN A 1 97 ? -0.472 -1.267 10.124 1.00 87.19 97 ASN A CA 1
ATOM 779 C C . ASN A 1 97 ? 0.782 -1.060 9.284 1.00 87.19 97 ASN A C 1
ATOM 781 O O . ASN A 1 97 ? 1.886 -1.275 9.776 1.00 87.19 97 ASN A O 1
ATOM 785 N N . LEU A 1 98 ? 0.616 -0.679 8.023 1.00 88.44 98 LEU A N 1
ATOM 786 C CA . LEU A 1 98 ? 1.716 -0.471 7.094 1.00 88.44 98 LEU A CA 1
ATOM 787 C C . LEU A 1 98 ? 1.873 1.016 6.791 1.00 88.44 98 LEU A C 1
ATOM 789 O O . LEU A 1 98 ? 0.902 1.686 6.439 1.00 88.44 98 LEU A O 1
ATOM 793 N N . VAL A 1 99 ? 3.100 1.519 6.893 1.00 90.62 99 VAL A N 1
ATOM 794 C CA . VAL A 1 99 ? 3.488 2.815 6.332 1.00 90.62 99 VAL A CA 1
ATOM 795 C C . VAL A 1 99 ? 3.867 2.594 4.876 1.00 90.62 99 VAL A C 1
ATOM 797 O O . VAL A 1 99 ? 4.589 1.648 4.563 1.00 90.62 99 VAL A O 1
ATOM 800 N N . VAL A 1 100 ? 3.368 3.463 4.002 1.00 90.12 100 VAL A N 1
ATOM 801 C CA . VAL A 1 100 ? 3.675 3.474 2.572 1.00 90.12 100 VAL A CA 1
ATOM 802 C C . VAL A 1 100 ? 4.375 4.788 2.259 1.00 90.12 100 VAL A C 1
ATOM 804 O O . VAL A 1 100 ? 3.736 5.843 2.256 1.00 90.12 100 VAL A O 1
ATOM 807 N N . SER A 1 101 ? 5.676 4.724 2.009 1.00 89.75 101 SER A N 1
ATOM 808 C CA . SER A 1 101 ? 6.529 5.893 1.807 1.00 89.75 101 SER A CA 1
ATOM 809 C C . SER A 1 101 ? 7.084 5.910 0.387 1.00 89.75 101 SER A C 1
ATOM 811 O O . SER A 1 101 ? 7.462 4.879 -0.162 1.00 89.75 101 SER A O 1
ATOM 813 N N . GLY A 1 102 ? 7.135 7.089 -0.221 1.00 88.62 102 GLY A N 1
ATOM 814 C CA . GLY A 1 102 ? 7.728 7.276 -1.541 1.00 88.62 102 GLY A CA 1
ATOM 815 C C . GLY A 1 102 ? 7.736 8.747 -1.939 1.00 88.62 102 GLY A C 1
ATOM 816 O O . GLY A 1 102 ? 6.882 9.518 -1.500 1.00 88.62 102 GLY A O 1
ATOM 817 N N . ASP A 1 103 ? 8.737 9.145 -2.725 1.00 85.81 103 ASP A N 1
ATOM 818 C CA . ASP A 1 103 ? 8.937 10.528 -3.191 1.00 85.81 103 ASP A CA 1
ATOM 819 C C . ASP A 1 103 ? 8.905 11.588 -2.065 1.00 85.81 103 ASP A C 1
ATOM 821 O O . ASP A 1 103 ? 8.396 12.695 -2.232 1.00 85.81 103 ASP A O 1
ATOM 825 N N . GLY A 1 104 ? 9.430 11.244 -0.884 1.00 81.94 104 GLY A N 1
ATOM 826 C CA . GLY A 1 104 ? 9.468 12.139 0.280 1.00 81.94 104 GLY A CA 1
ATOM 827 C C . GLY A 1 104 ? 8.125 12.333 0.997 1.00 81.94 104 GLY A C 1
ATOM 828 O O . GLY A 1 104 ? 8.041 13.162 1.903 1.00 81.94 104 GLY A O 1
ATOM 829 N N . ALA A 1 105 ? 7.083 11.582 0.628 1.00 82.06 105 ALA A N 1
ATOM 830 C CA . ALA A 1 105 ? 5.776 11.612 1.273 1.00 82.06 105 ALA A CA 1
ATOM 831 C C . ALA A 1 105 ? 5.427 10.261 1.912 1.00 82.06 105 ALA A C 1
ATOM 833 O O . ALA A 1 105 ? 5.720 9.200 1.363 1.00 82.06 105 ALA A O 1
ATOM 834 N N . GLU A 1 106 ? 4.741 10.310 3.056 1.00 86.56 106 GLU A N 1
ATOM 835 C CA . GLU A 1 106 ? 4.319 9.118 3.797 1.00 86.56 106 GLU A CA 1
ATOM 836 C C . GLU A 1 106 ? 2.794 9.026 3.895 1.00 86.56 106 GLU A C 1
ATOM 838 O O . GLU A 1 106 ? 2.088 9.981 4.257 1.00 86.56 106 GLU A O 1
ATOM 843 N N . GLY A 1 107 ? 2.294 7.851 3.538 1.00 89.12 107 GLY A N 1
ATOM 844 C CA . GLY A 1 107 ? 0.923 7.407 3.693 1.00 89.12 107 GLY A CA 1
ATOM 845 C C . GLY A 1 107 ? 0.848 6.133 4.528 1.00 89.12 107 GLY A C 1
ATOM 846 O O . GLY A 1 107 ? 1.843 5.670 5.084 1.00 89.12 107 GLY A O 1
ATOM 847 N N . PHE A 1 108 ? -0.341 5.547 4.610 1.00 90.06 108 PHE A N 1
ATOM 848 C CA . PHE A 1 108 ? -0.539 4.302 5.339 1.00 90.06 108 PHE A CA 1
ATOM 849 C C . PHE A 1 108 ? -1.620 3.413 4.729 1.00 90.06 108 PHE A C 1
ATOM 851 O O . PHE A 1 108 ? -2.532 3.889 4.048 1.00 90.06 108 PHE A O 1
ATOM 858 N N . VAL A 1 109 ? -1.535 2.117 5.020 1.00 88.75 109 VAL A N 1
ATOM 859 C CA . VAL A 1 109 ? -2.528 1.095 4.678 1.00 88.75 109 VAL A CA 1
ATOM 860 C C . VAL A 1 109 ? -2.720 0.179 5.886 1.00 88.75 109 VAL A C 1
ATOM 862 O O . VAL A 1 109 ? -1.753 -0.300 6.471 1.00 88.75 109 VAL A O 1
ATOM 865 N N . VAL A 1 110 ? -3.973 -0.070 6.262 1.00 88.12 110 VAL A N 1
ATOM 866 C CA . VAL A 1 110 ? -4.352 -1.050 7.287 1.00 88.12 110 VAL A CA 1
ATOM 867 C C . VAL A 1 110 ? -4.995 -2.236 6.584 1.00 88.12 110 VAL A C 1
ATOM 869 O O . VAL A 1 110 ? -6.078 -2.094 6.016 1.00 88.12 110 VAL A O 1
ATOM 872 N N . CYS A 1 111 ? -4.342 -3.395 6.594 1.00 88.31 111 CYS A N 1
ATOM 873 C CA . CYS A 1 111 ? -4.783 -4.579 5.849 1.00 88.31 111 CYS A CA 1
ATOM 874 C C . CYS A 1 111 ? -4.445 -5.874 6.586 1.00 88.31 111 CYS A C 1
ATOM 876 O O . CYS A 1 111 ? -3.540 -5.887 7.413 1.00 88.31 111 CYS A O 1
ATOM 878 N N . ALA A 1 112 ? -5.134 -6.977 6.293 1.00 86.88 112 ALA A N 1
ATOM 879 C CA . ALA A 1 112 ? -4.812 -8.255 6.934 1.00 86.88 112 ALA A CA 1
ATOM 880 C C . ALA A 1 112 ? -3.514 -8.868 6.393 1.00 86.88 112 ALA A C 1
ATOM 882 O O . ALA A 1 112 ? -2.789 -9.535 7.125 1.00 86.88 112 ALA A O 1
ATOM 883 N N . ASN A 1 113 ? -3.223 -8.659 5.107 1.00 87.56 113 ASN A N 1
ATOM 884 C CA . ASN A 1 113 ? -2.020 -9.191 4.481 1.00 87.56 113 ASN A CA 1
ATOM 885 C C . ASN A 1 113 ? -1.579 -8.320 3.301 1.00 87.56 113 ASN A C 1
ATOM 887 O O . ASN A 1 113 ? -2.414 -7.728 2.610 1.00 87.56 113 ASN A O 1
ATOM 891 N N . VAL A 1 114 ? -0.276 -8.309 3.051 1.00 89.38 114 VAL A N 1
ATOM 892 C CA . VAL A 1 114 ? 0.366 -7.725 1.869 1.00 89.38 114 VAL A CA 1
ATOM 893 C C . VAL A 1 114 ? 1.142 -8.836 1.161 1.00 89.38 114 VAL A C 1
ATOM 895 O O . VAL A 1 114 ? 1.503 -9.818 1.803 1.00 89.38 114 VAL A O 1
ATOM 898 N N . HIS A 1 115 ? 1.330 -8.755 -0.154 1.00 87.81 115 HIS A N 1
ATOM 899 C CA . HIS A 1 115 ? 2.252 -9.621 -0.893 1.00 87.81 115 HIS A CA 1
ATOM 900 C C . HIS A 1 115 ? 2.722 -8.989 -2.194 1.00 87.81 115 HIS A C 1
ATOM 902 O O . HIS A 1 115 ? 2.047 -8.133 -2.765 1.00 87.81 115 H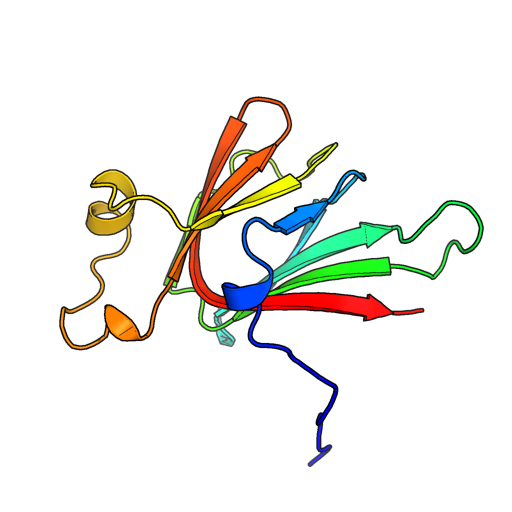IS A O 1
ATOM 908 N N . LEU A 1 116 ? 3.901 -9.424 -2.631 1.00 87.06 116 LEU A N 1
ATOM 909 C CA . LEU A 1 116 ? 4.462 -9.089 -3.927 1.00 87.06 116 LEU A CA 1
ATOM 910 C C . LEU A 1 116 ? 4.078 -10.190 -4.920 1.00 87.06 116 LEU A C 1
ATOM 912 O O . LEU A 1 116 ? 4.224 -11.373 -4.619 1.00 87.06 116 LEU A O 1
ATOM 916 N N . ARG A 1 117 ? 3.588 -9.804 -6.093 1.00 87.44 117 ARG A N 1
ATOM 917 C CA . ARG A 1 117 ? 3.302 -10.700 -7.212 1.00 87.44 117 ARG A CA 1
ATOM 918 C C . ARG A 1 117 ? 4.020 -10.186 -8.445 1.00 87.44 117 ARG A C 1
ATOM 920 O O . ARG A 1 117 ? 3.893 -9.015 -8.781 1.00 87.44 117 ARG A O 1
ATOM 927 N N . GLU A 1 118 ? 4.716 -11.060 -9.150 1.00 85.19 118 GLU A N 1
ATOM 928 C CA . GLU A 1 118 ? 5.247 -10.759 -10.477 1.00 85.19 118 GLU A CA 1
ATOM 929 C C . GLU A 1 118 ? 4.456 -11.523 -11.536 1.00 85.19 118 GLU A C 1
ATOM 931 O O . GLU A 1 118 ? 3.900 -12.590 -11.270 1.00 85.19 118 GLU A O 1
ATOM 936 N N . GLY A 1 119 ? 4.361 -10.962 -12.735 1.00 81.19 119 GLY A N 1
ATOM 937 C CA . GLY A 1 119 ? 3.675 -11.605 -13.847 1.00 81.19 119 GLY A CA 1
ATOM 938 C C . GLY A 1 119 ? 4.154 -11.095 -15.198 1.00 81.19 119 GLY A C 1
ATOM 939 O O . GLY A 1 119 ? 4.961 -10.165 -15.271 1.00 81.19 119 GLY A O 1
ATOM 940 N N . ARG A 1 120 ? 3.644 -11.729 -16.254 1.00 71.06 120 ARG A N 1
ATOM 941 C CA . ARG A 1 120 ? 3.881 -11.419 -17.666 1.00 71.06 120 ARG A CA 1
ATOM 942 C C . ARG A 1 120 ? 2.554 -11.446 -18.413 1.00 71.06 120 ARG A C 1
ATOM 944 O O . ARG A 1 120 ? 1.733 -12.331 -18.090 1.00 71.06 120 ARG A O 1
#